Protein AF-A0A540V0S7-F1 (afdb_monomer_lite)

InterPro domains:
  IPR005790 DNA polymerase III, delta subunit [PTHR34388] (7-109)
  IPR010372 DNA polymerase III delta, N-terminal [PF06144] (18-108)
  IPR027417 P-loop containing nucleoside triphosphate hydrolase [G3DSA:3.40.50.300] (2-109)
  IPR027417 P-loop containing nucleoside triphosphate hydrolase [SSF52540] (12-80)

Radius of gyration: 14.73 Å; chains: 1; bounding box: 32×29×42 Å

Structure (mmCIF, N/CA/C/O backbone):
data_AF-A0A540V0S7-F1
#
_entry.id   AF-A0A540V0S7-F1
#
loop_
_atom_site.group_PDB
_atom_site.id
_atom_site.type_symbol
_atom_site.label_atom_id
_atom_site.label_alt_id
_atom_site.label_comp_id
_atom_site.label_asym_id
_atom_site.label_entity_id
_atom_site.label_seq_id
_atom_site.pdbx_PDB_ins_code
_atom_site.Cartn_x
_atom_site.Cartn_y
_atom_site.Cartn_z
_atom_site.occupancy
_atom_site.B_iso_or_equiv
_atom_site.auth_seq_id
_atom_site.auth_comp_id
_atom_site.auth_asym_id
_atom_site.auth_atom_id
_atom_site.pdbx_PDB_model_num
ATOM 1 N N . MET A 1 1 ? -11.241 11.994 -6.455 1.00 72.75 1 MET A N 1
ATOM 2 C CA . MET A 1 1 ? -10.641 13.171 -5.784 1.00 72.75 1 MET A CA 1
ATOM 3 C C . MET A 1 1 ? -10.293 12.765 -4.362 1.00 72.75 1 MET A C 1
ATOM 5 O O . MET A 1 1 ? -11.163 12.205 -3.700 1.00 72.75 1 MET A O 1
ATOM 9 N N . PHE A 1 2 ? -9.057 13.008 -3.919 1.00 85.31 2 PHE A N 1
ATOM 10 C CA . PHE A 1 2 ? -8.531 12.565 -2.616 1.00 85.31 2 PHE A CA 1
ATOM 11 C C . PHE A 1 2 ? -9.417 12.973 -1.427 1.00 85.31 2 PHE A C 1
ATOM 13 O O . PHE A 1 2 ? -9.570 12.191 -0.504 1.00 85.31 2 PHE A O 1
ATOM 20 N N . VAL A 1 3 ? -10.116 14.114 -1.502 1.00 91.12 3 VAL A N 1
ATOM 21 C CA . VAL A 1 3 ? -11.057 14.585 -0.464 1.00 91.12 3 VAL A CA 1
ATOM 22 C C . VAL A 1 3 ? -12.119 13.541 -0.093 1.00 91.12 3 VAL A C 1
ATOM 24 O O . VAL A 1 3 ? -12.420 13.358 1.083 1.00 91.12 3 VAL A O 1
ATOM 27 N N . LYS A 1 4 ? -12.689 12.836 -1.081 1.00 93.69 4 LYS A N 1
ATOM 28 C CA . LYS A 1 4 ? -13.692 11.793 -0.815 1.00 93.69 4 LYS A CA 1
ATOM 29 C C . LYS A 1 4 ? -13.057 10.593 -0.105 1.00 93.69 4 LYS A C 1
ATOM 31 O O . LYS A 1 4 ? -13.598 10.134 0.893 1.00 93.69 4 LYS A O 1
ATOM 36 N N . VAL A 1 5 ? -11.907 10.143 -0.606 1.00 94.75 5 VAL A N 1
ATOM 37 C CA . VAL A 1 5 ? -11.166 8.991 -0.069 1.00 94.75 5 VAL A CA 1
ATOM 38 C C . VAL A 1 5 ? -10.718 9.263 1.365 1.00 94.75 5 VAL A C 1
ATOM 40 O O . VAL A 1 5 ? -10.876 8.423 2.238 1.00 94.75 5 VAL A O 1
ATOM 43 N N . TRP A 1 6 ? -10.231 10.470 1.644 1.00 96.31 6 TRP A N 1
ATOM 44 C CA . TRP A 1 6 ? -9.848 10.889 2.988 1.00 96.31 6 TRP A CA 1
ATOM 45 C C . TRP A 1 6 ? -11.010 10.849 3.973 1.00 96.31 6 TRP A C 1
ATOM 47 O O . TRP A 1 6 ? -10.831 10.385 5.093 1.00 96.31 6 TRP A O 1
ATOM 57 N N . LYS A 1 7 ? -12.204 11.269 3.546 1.00 95.81 7 LYS A N 1
ATOM 58 C CA . LYS A 1 7 ? -13.405 11.155 4.373 1.00 95.81 7 LYS A CA 1
ATOM 59 C C . LYS A 1 7 ? -13.771 9.693 4.648 1.00 95.81 7 LYS A C 1
ATOM 61 O O . LYS A 1 7 ? -14.124 9.357 5.768 1.00 95.81 7 LYS A O 1
ATOM 66 N N . GLU A 1 8 ? -13.669 8.818 3.648 1.00 96.38 8 GLU A N 1
ATOM 67 C CA . GLU A 1 8 ? -13.920 7.379 3.818 1.00 96.38 8 GLU A CA 1
ATOM 68 C C . GLU A 1 8 ? -12.917 6.742 4.798 1.00 96.38 8 GLU A C 1
ATOM 70 O O . GLU A 1 8 ? -13.332 6.020 5.706 1.00 96.38 8 GLU A O 1
ATOM 75 N N . ILE A 1 9 ? -11.631 7.099 4.697 1.00 95.38 9 ILE A N 1
ATOM 76 C CA . ILE A 1 9 ? -10.576 6.678 5.634 1.00 95.38 9 ILE A CA 1
ATOM 77 C C . ILE A 1 9 ? -10.882 7.152 7.062 1.00 95.38 9 ILE A C 1
ATOM 79 O O . ILE A 1 9 ? -10.807 6.371 8.011 1.00 95.38 9 ILE A O 1
ATOM 83 N N . GLU A 1 10 ? -11.271 8.417 7.231 1.00 91.38 10 GLU A N 1
ATOM 84 C CA . GLU A 1 10 ? -11.664 8.980 8.529 1.00 91.38 10 GLU A CA 1
ATOM 85 C C . GLU A 1 10 ? -12.926 8.306 9.100 1.00 91.38 10 GLU A C 1
ATOM 87 O O . GLU A 1 10 ? -13.028 8.104 10.311 1.00 91.38 10 GLU A O 1
ATOM 92 N N . ASP A 1 11 ? -13.852 7.865 8.253 1.00 93.81 11 ASP A N 1
ATOM 93 C CA . ASP A 1 11 ? -15.025 7.084 8.661 1.00 93.81 11 ASP A CA 1
ATOM 94 C C . ASP A 1 11 ? -14.677 5.615 9.001 1.00 93.81 11 ASP A C 1
ATOM 96 O O . ASP A 1 11 ? -15.559 4.838 9.369 1.00 93.81 11 ASP A O 1
ATOM 100 N N . GLY A 1 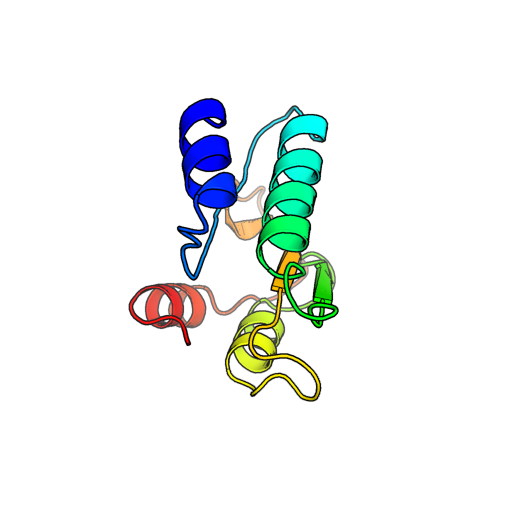12 ? -13.402 5.212 8.897 1.00 90.56 12 GLY A N 1
ATOM 101 C CA . GLY A 1 12 ? -12.933 3.844 9.146 1.00 90.56 12 GLY A CA 1
ATOM 102 C C . GLY A 1 12 ? -13.203 2.870 7.995 1.00 90.56 12 GLY A C 1
ATOM 103 O O . GLY A 1 12 ? -13.019 1.663 8.151 1.00 90.56 12 GLY A O 1
ATOM 104 N N . LYS A 1 13 ? -13.632 3.373 6.832 1.00 94.31 13 LYS A N 1
ATOM 105 C CA . LYS A 1 13 ? -13.821 2.581 5.612 1.00 94.31 13 LYS A CA 1
ATOM 106 C C . LYS A 1 13 ? -12.478 2.467 4.900 1.00 94.31 13 LYS A C 1
ATOM 108 O O . LYS A 1 13 ? -12.147 3.276 4.038 1.00 94.31 13 LYS A O 1
ATOM 113 N N . ILE A 1 14 ? -11.696 1.485 5.337 1.00 93.81 14 ILE A N 1
ATOM 114 C CA . ILE A 1 14 ? -10.373 1.192 4.789 1.00 93.81 14 ILE A CA 1
ATOM 115 C C . ILE A 1 14 ? -10.488 0.041 3.792 1.00 93.81 14 ILE A C 1
ATOM 117 O O . ILE A 1 14 ? -10.870 -1.065 4.177 1.00 93.81 14 ILE A O 1
ATOM 121 N N . ASP A 1 15 ? -10.152 0.319 2.536 1.00 95.12 15 ASP A N 1
ATOM 122 C CA . ASP A 1 15 ? -10.015 -0.676 1.477 1.00 95.12 15 ASP A CA 1
ATOM 123 C C . ASP A 1 15 ? -8.702 -1.461 1.652 1.00 95.12 15 ASP A C 1
ATOM 125 O O . ASP A 1 15 ? -7.724 -0.917 2.171 1.00 95.12 15 ASP A O 1
ATOM 129 N N . PRO A 1 16 ? -8.641 -2.730 1.212 1.00 95.12 16 PRO A N 1
ATOM 130 C CA . PRO A 1 16 ? -7.444 -3.556 1.378 1.00 95.12 16 PRO A CA 1
ATOM 131 C C . PRO A 1 16 ? -6.251 -3.069 0.540 1.00 95.12 16 PRO A C 1
ATOM 133 O O . PRO A 1 16 ? -5.105 -3.302 0.910 1.00 95.12 16 PRO A O 1
ATOM 136 N N . VAL A 1 17 ? -6.495 -2.380 -0.584 1.00 96.88 17 VAL A N 1
ATOM 137 C CA . VAL A 1 17 ? -5.439 -1.911 -1.493 1.00 96.88 17 VAL A CA 1
ATOM 138 C C . VAL A 1 17 ? -5.732 -0.498 -1.990 1.00 96.88 17 VAL A C 1
ATOM 140 O O . VAL A 1 17 ? -6.818 -0.214 -2.492 1.00 96.88 17 VAL A O 1
ATOM 143 N N . TYR A 1 18 ? -4.715 0.365 -1.934 1.00 96.44 18 TYR A N 1
ATOM 144 C CA . TYR A 1 18 ? -4.737 1.712 -2.501 1.00 96.44 18 TYR A CA 1
ATOM 145 C C . TYR A 1 18 ? -3.624 1.871 -3.541 1.00 96.44 18 TYR A C 1
ATOM 147 O O . TYR A 1 18 ? -2.456 1.632 -3.249 1.00 96.44 18 TYR A O 1
ATOM 155 N N . CYS A 1 19 ? -3.968 2.347 -4.741 1.00 95.62 19 CYS A N 1
ATOM 156 C CA . CYS A 1 19 ? -2.991 2.854 -5.705 1.00 95.62 19 CYS A CA 1
ATOM 157 C C . CYS A 1 19 ? -3.000 4.384 -5.647 1.00 95.62 19 CYS A C 1
ATOM 159 O O . CYS A 1 19 ? -3.992 5.023 -6.005 1.00 95.62 19 CYS A O 1
ATOM 161 N N . ILE A 1 20 ? -1.903 4.969 -5.166 1.00 95.00 20 ILE A N 1
ATOM 162 C CA . ILE A 1 20 ? -1.755 6.414 -4.994 1.00 95.00 20 ILE A CA 1
ATOM 163 C C . ILE A 1 20 ? -0.659 6.888 -5.947 1.00 95.00 20 ILE A C 1
ATOM 165 O O . ILE A 1 20 ? 0.478 6.434 -5.862 1.00 95.00 20 ILE A O 1
ATOM 169 N N . TYR A 1 21 ? -1.002 7.791 -6.863 1.00 93.50 21 TYR A N 1
ATOM 170 C CA . TYR A 1 21 ? -0.081 8.321 -7.865 1.00 93.50 21 TYR A CA 1
ATOM 171 C C . TYR A 1 21 ? -0.331 9.815 -8.094 1.00 93.50 21 TYR A C 1
ATOM 173 O O . TYR A 1 21 ? -1.439 10.313 -7.885 1.00 93.50 21 TYR A O 1
ATOM 181 N N . GLY A 1 22 ? 0.703 10.529 -8.532 1.00 91.38 22 GLY A N 1
ATOM 182 C CA . GLY A 1 22 ? 0.657 11.963 -8.804 1.00 91.38 22 GLY A CA 1
ATOM 183 C C . GLY A 1 22 ? 2.039 12.599 -8.678 1.00 91.38 22 GLY A C 1
ATOM 184 O O . GLY A 1 22 ? 2.958 11.989 -8.139 1.00 91.38 22 GLY A O 1
ATOM 185 N N . GLU A 1 23 ? 2.182 13.820 -9.188 1.00 89.38 23 GLU A N 1
ATOM 186 C CA . GLU A 1 23 ? 3.425 14.603 -9.077 1.00 89.38 23 GLU A CA 1
ATOM 187 C C . GLU A 1 23 ? 3.578 15.233 -7.683 1.00 89.38 23 GLU A C 1
ATOM 189 O O . GLU A 1 23 ? 4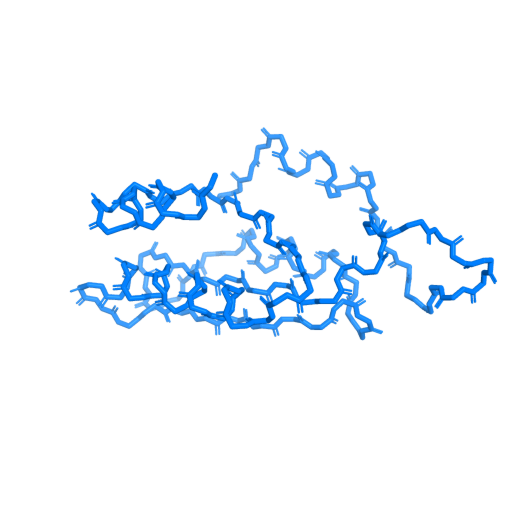.683 15.413 -7.179 1.00 89.38 23 GLU A O 1
ATOM 194 N N . GLU A 1 24 ? 2.449 15.519 -7.035 1.00 93.75 24 GLU A N 1
ATOM 195 C CA . GLU A 1 24 ? 2.373 16.160 -5.726 1.00 93.75 24 GLU A CA 1
ATOM 196 C C . GLU A 1 24 ? 2.548 15.129 -4.598 1.00 93.75 24 GLU A C 1
ATOM 198 O O . GLU A 1 24 ? 1.580 14.537 -4.104 1.00 93.75 24 GLU A O 1
ATOM 203 N N . THR A 1 25 ? 3.794 14.924 -4.165 1.00 92.25 25 THR A N 1
ATOM 204 C CA . THR A 1 25 ? 4.157 13.949 -3.117 1.00 92.25 25 THR A CA 1
ATOM 205 C C . THR A 1 25 ? 3.463 14.210 -1.784 1.00 92.25 25 THR A C 1
ATOM 207 O O . THR A 1 25 ? 3.126 13.260 -1.080 1.00 92.25 25 THR A O 1
ATOM 210 N N . TYR A 1 26 ? 3.155 15.475 -1.476 1.00 94.94 26 TYR A N 1
ATOM 211 C CA . TYR A 1 26 ? 2.424 15.851 -0.266 1.00 94.94 26 TYR A CA 1
ATOM 212 C C . TYR A 1 26 ? 1.114 15.067 -0.113 1.00 94.94 26 TYR A C 1
ATOM 214 O O . TYR A 1 26 ? 0.845 14.526 0.955 1.00 94.94 26 TYR A O 1
ATOM 222 N N . PHE A 1 27 ? 0.313 14.941 -1.179 1.00 94.81 27 PHE A N 1
ATOM 223 C CA . PHE A 1 27 ? -0.955 14.209 -1.099 1.00 94.81 27 PHE A CA 1
ATOM 224 C C . PHE A 1 27 ? -0.754 12.702 -0.935 1.00 94.81 27 PHE A C 1
ATOM 226 O O . PHE A 1 27 ? -1.598 12.043 -0.326 1.00 94.81 27 PHE A O 1
ATOM 233 N N . ILE A 1 28 ? 0.343 12.156 -1.461 1.00 95.12 28 ILE A N 1
ATOM 234 C CA . ILE A 1 28 ? 0.692 10.742 -1.303 1.00 95.12 28 ILE A CA 1
ATOM 235 C C . ILE A 1 28 ? 1.008 10.463 0.164 1.00 95.12 28 ILE A C 1
ATOM 237 O O . ILE A 1 28 ? 0.379 9.601 0.781 1.00 95.12 28 ILE A O 1
ATOM 241 N N . ASP A 1 29 ? 1.923 11.240 0.739 1.00 95.75 29 ASP A N 1
ATOM 242 C CA . ASP A 1 29 ? 2.353 11.061 2.122 1.00 95.75 29 ASP A CA 1
ATOM 243 C C . ASP A 1 29 ? 1.219 11.364 3.111 1.00 95.75 29 ASP A C 1
ATOM 245 O O . ASP A 1 29 ? 0.999 10.588 4.041 1.00 95.75 29 ASP A O 1
ATOM 249 N N . GLU A 1 30 ? 0.427 12.412 2.872 1.00 96.19 30 GLU A N 1
ATOM 250 C CA . GLU A 1 30 ? -0.754 12.740 3.680 1.00 96.19 30 GLU A CA 1
ATOM 251 C C . GLU A 1 30 ? -1.796 11.609 3.648 1.00 96.19 30 GLU A C 1
ATOM 253 O O . GLU A 1 30 ? -2.376 11.261 4.677 1.00 96.19 30 GLU A O 1
ATOM 258 N N . THR A 1 31 ? -2.014 10.975 2.491 1.00 96.56 31 THR A N 1
ATOM 259 C CA . THR A 1 31 ? -2.937 9.834 2.389 1.00 96.56 31 THR A CA 1
ATOM 260 C C . THR A 1 31 ? -2.429 8.637 3.195 1.00 96.56 31 THR A C 1
ATOM 262 O O . THR A 1 31 ? -3.202 8.042 3.945 1.00 96.56 31 THR A O 1
ATOM 265 N N . ILE A 1 32 ? -1.133 8.317 3.108 1.00 96.44 32 ILE A N 1
ATOM 266 C CA . ILE A 1 32 ? -0.515 7.232 3.888 1.00 96.44 32 ILE A CA 1
ATOM 267 C C . ILE A 1 32 ? -0.638 7.510 5.393 1.00 96.44 32 ILE A C 1
ATOM 269 O O . ILE A 1 32 ? -1.014 6.615 6.151 1.00 96.44 32 ILE A O 1
ATOM 273 N N . GLN A 1 33 ? -0.384 8.748 5.832 1.00 95.75 33 GLN A N 1
ATOM 274 C CA . GLN A 1 33 ? -0.538 9.139 7.237 1.00 95.75 33 GLN 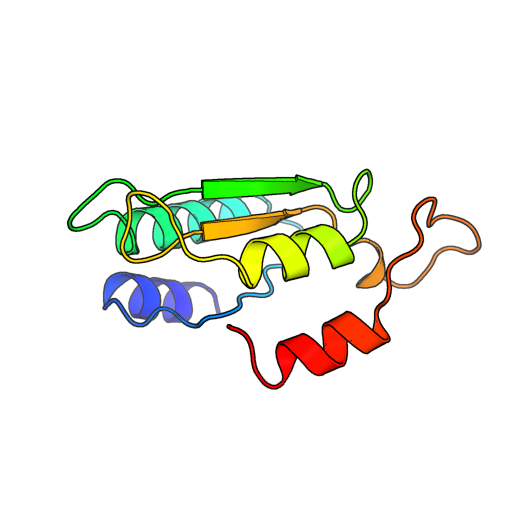A CA 1
ATOM 275 C C . GLN A 1 33 ? -1.983 9.001 7.719 1.00 95.75 33 GLN A C 1
ATOM 277 O O . GLN A 1 33 ? -2.221 8.493 8.813 1.00 95.75 33 GLN A O 1
ATOM 282 N N . ARG A 1 34 ? -2.967 9.393 6.903 1.00 95.81 34 ARG A N 1
ATOM 283 C CA . ARG A 1 34 ? -4.388 9.228 7.243 1.00 95.81 34 ARG A CA 1
ATOM 284 C C . ARG A 1 34 ? -4.781 7.763 7.385 1.00 95.81 34 ARG A C 1
ATOM 286 O O . ARG A 1 34 ? -5.465 7.432 8.349 1.00 95.81 34 ARG A O 1
ATOM 293 N N . ILE A 1 35 ? -4.322 6.894 6.481 1.00 96.06 35 ILE A N 1
ATOM 294 C CA . ILE A 1 35 ? -4.552 5.444 6.579 1.00 96.06 35 ILE A CA 1
ATOM 295 C C . ILE A 1 35 ? -3.922 4.909 7.867 1.00 96.06 35 ILE A C 1
ATOM 297 O O . ILE A 1 35 ? -4.608 4.258 8.652 1.00 96.06 35 ILE A O 1
ATOM 301 N N . LYS A 1 36 ? -2.655 5.249 8.136 1.00 95.06 36 LYS A N 1
ATOM 302 C CA . LYS A 1 36 ? -1.960 4.855 9.368 1.00 95.06 36 LYS A CA 1
ATOM 303 C C . LYS A 1 36 ? -2.743 5.279 10.612 1.00 95.06 36 LYS A C 1
ATOM 305 O O . LYS A 1 36 ? -3.019 4.450 11.467 1.00 95.06 36 LYS A O 1
ATOM 310 N N . ASN A 1 37 ? -3.159 6.540 10.688 1.00 94.00 37 ASN A N 1
ATOM 311 C CA . ASN A 1 37 ? -3.904 7.070 11.832 1.00 94.00 37 ASN A CA 1
ATOM 312 C C . ASN A 1 37 ? -5.284 6.419 11.999 1.00 94.00 37 ASN A C 1
ATOM 314 O O . ASN A 1 37 ? -5.745 6.236 13.124 1.00 94.00 37 ASN A O 1
ATOM 318 N N . ALA A 1 38 ? -5.957 6.077 10.898 1.00 93.62 38 ALA A N 1
ATOM 319 C CA . ALA A 1 38 ? -7.237 5.379 10.944 1.00 93.62 38 ALA A CA 1
ATOM 320 C C . ALA A 1 38 ? -7.092 3.930 11.436 1.00 93.62 38 ALA A C 1
ATOM 322 O O . ALA A 1 38 ? -7.968 3.452 12.157 1.00 93.62 38 ALA A O 1
ATOM 323 N N . LEU A 1 39 ? -5.989 3.259 11.086 1.00 92.00 39 LEU A N 1
ATOM 324 C CA . LEU A 1 39 ? -5.666 1.911 11.555 1.00 92.00 39 LEU A CA 1
ATOM 325 C C . LEU A 1 39 ? -5.179 1.908 13.011 1.00 92.00 39 LEU A C 1
ATOM 327 O O . LEU A 1 39 ? -5.585 1.043 13.779 1.00 92.00 39 LEU A O 1
ATOM 331 N N . SER A 1 40 ? -4.409 2.916 13.430 1.00 90.06 40 SER A N 1
ATOM 332 C CA . SER A 1 40 ? -3.839 2.996 14.783 1.00 90.06 40 SER A CA 1
ATOM 333 C C . SER A 1 40 ? -4.800 3.505 15.874 1.00 90.06 40 SER A C 1
ATOM 335 O O . SER A 1 40 ? -4.369 4.065 16.882 1.00 90.06 40 SER A O 1
ATOM 337 N N . ARG A 1 41 ? -6.122 3.403 15.681 1.00 79.88 41 ARG A N 1
ATOM 338 C CA . ARG A 1 41 ? -7.110 3.984 16.616 1.00 79.88 41 ARG A CA 1
ATOM 339 C C . ARG A 1 41 ? -7.159 3.293 17.975 1.00 79.88 41 ARG A C 1
ATOM 341 O O . ARG A 1 41 ? -7.507 3.945 18.956 1.00 79.88 41 ARG A O 1
ATOM 348 N N . GLN A 1 42 ? -6.884 1.992 18.018 1.00 75.31 42 GLN A N 1
ATOM 349 C CA . GLN A 1 42 ? -6.958 1.187 19.241 1.00 75.31 42 GLN A CA 1
ATOM 350 C C . GLN A 1 42 ? -5.578 0.728 19.719 1.00 75.31 42 GLN A C 1
ATOM 352 O O . GLN A 1 42 ? -5.339 0.667 20.922 1.00 75.31 42 GLN A O 1
ATOM 357 N N . GLU A 1 43 ? -4.660 0.480 18.789 1.00 83.38 43 GLU A N 1
ATOM 358 C CA . GLU A 1 43 ? -3.299 0.015 19.046 1.00 83.38 43 GLU A CA 1
ATOM 359 C C . GLU A 1 43 ? -2.349 0.515 17.953 1.00 83.38 43 GLU A C 1
ATOM 361 O O . GLU A 1 43 ? -2.790 1.053 16.940 1.00 83.38 43 GLU A O 1
ATOM 366 N N . GLU A 1 44 ? -1.041 0.381 18.156 1.00 88.44 44 GLU A N 1
ATOM 367 C CA . GLU A 1 44 ? -0.066 0.768 17.139 1.00 88.44 44 GLU A CA 1
ATOM 368 C C . GLU A 1 44 ? -0.111 -0.211 15.960 1.00 88.44 44 GLU A C 1
ATOM 370 O O . GLU A 1 44 ? 0.109 -1.406 16.129 1.00 88.44 44 GLU A O 1
ATOM 375 N N . VAL A 1 45 ? -0.399 0.297 14.758 1.00 92.12 45 VAL A N 1
ATOM 376 C CA . VAL A 1 45 ? -0.396 -0.526 13.545 1.00 92.12 45 VAL A CA 1
ATOM 377 C C . VAL A 1 45 ? 1.029 -0.949 13.184 1.00 92.12 45 VAL A C 1
ATOM 379 O O . VAL A 1 45 ? 1.932 -0.112 13.074 1.00 92.12 45 VAL A O 1
ATOM 382 N N . GLU A 1 46 ? 1.225 -2.240 12.934 1.00 93.88 46 GLU A N 1
ATOM 383 C CA . GLU A 1 46 ? 2.444 -2.745 12.311 1.00 93.88 46 GLU A CA 1
ATOM 384 C C . GLU A 1 46 ? 2.586 -2.145 10.903 1.00 93.88 46 GLU A C 1
ATOM 386 O O . GLU A 1 46 ? 1.645 -2.179 10.107 1.00 93.88 46 GLU A O 1
ATOM 391 N N . MET A 1 47 ? 3.740 -1.550 10.592 1.00 94.88 47 MET A N 1
ATOM 392 C CA . MET A 1 47 ? 3.956 -0.865 9.318 1.00 94.88 47 MET A CA 1
ATOM 393 C C . MET A 1 47 ? 5.285 -1.263 8.681 1.00 94.88 47 MET A C 1
ATOM 395 O O . MET A 1 47 ? 6.342 -1.063 9.278 1.00 94.88 47 MET A O 1
ATOM 399 N N . THR A 1 48 ? 5.225 -1.704 7.426 1.00 96.06 48 THR A N 1
ATOM 400 C CA . THR A 1 48 ? 6.398 -2.088 6.626 1.00 96.06 48 THR A CA 1
ATOM 401 C C . THR A 1 48 ? 6.425 -1.278 5.337 1.00 96.06 48 THR A C 1
ATOM 403 O O . THR A 1 48 ? 5.393 -1.062 4.704 1.00 96.06 48 THR A O 1
ATOM 406 N N . THR A 1 49 ? 7.599 -0.782 4.943 1.00 97.69 49 THR A N 1
ATOM 407 C CA . THR A 1 49 ? 7.773 -0.026 3.694 1.00 97.69 49 THR A CA 1
ATOM 408 C C . THR A 1 49 ? 8.787 -0.720 2.799 1.00 97.69 49 THR A C 1
ATOM 410 O O . THR A 1 49 ? 9.861 -1.087 3.263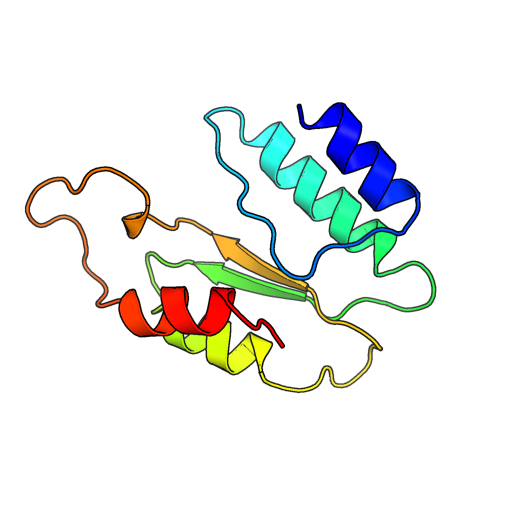 1.00 97.69 49 THR A O 1
ATOM 413 N N . PHE A 1 50 ? 8.450 -0.849 1.520 1.00 98.12 50 PHE A N 1
ATOM 414 C CA . PHE A 1 50 ? 9.302 -1.407 0.479 1.00 98.12 50 PHE A CA 1
ATOM 415 C C . PHE A 1 50 ? 9.596 -0.349 -0.582 1.00 98.12 50 PHE A C 1
ATOM 417 O O . PHE A 1 50 ? 8.713 0.436 -0.940 1.00 98.12 50 PHE A O 1
ATOM 424 N N . ASP A 1 51 ? 10.816 -0.363 -1.110 1.00 96.75 51 ASP A N 1
ATOM 425 C CA . ASP A 1 51 ? 11.169 0.345 -2.338 1.00 96.75 51 ASP A CA 1
ATOM 426 C C . ASP A 1 51 ? 11.188 -0.656 -3.497 1.00 96.75 51 ASP A C 1
ATOM 428 O O . ASP A 1 51 ? 11.988 -1.594 -3.499 1.00 96.75 51 ASP A O 1
ATOM 432 N N . LEU A 1 52 ? 10.288 -0.489 -4.466 1.00 95.88 52 LEU A N 1
ATOM 433 C CA . LEU A 1 52 ? 10.164 -1.398 -5.605 1.00 95.88 52 LEU A CA 1
ATOM 434 C C . LEU A 1 52 ? 11.277 -1.210 -6.646 1.00 95.88 52 LEU A C 1
ATOM 436 O O . LEU A 1 52 ? 11.411 -2.041 -7.536 1.00 95.88 52 LEU A O 1
ATOM 440 N N . GLU A 1 53 ? 12.126 -0.188 -6.514 1.00 93.12 53 GLU A N 1
ATOM 441 C CA . GLU A 1 53 ? 13.371 -0.102 -7.288 1.00 93.12 53 GLU A CA 1
ATOM 442 C C . GLU A 1 53 ? 14.488 -0.991 -6.719 1.00 93.12 53 GLU A C 1
ATOM 444 O O . GLU A 1 53 ? 15.480 -1.243 -7.408 1.00 93.12 53 GLU A O 1
ATOM 449 N N . GLU A 1 54 ? 14.320 -1.492 -5.489 1.00 94.06 54 GLU A N 1
ATOM 450 C CA . GLU A 1 54 ? 15.281 -2.356 -4.788 1.00 94.06 54 GLU A CA 1
ATOM 451 C C . GLU A 1 54 ? 14.726 -3.751 -4.459 1.00 94.06 54 GLU A C 1
ATOM 453 O O . GLU A 1 54 ? 15.488 -4.712 -4.341 1.00 94.06 54 GLU A O 1
ATOM 458 N N . THR A 1 55 ? 13.402 -3.885 -4.350 1.00 95.75 55 THR A N 1
ATOM 459 C CA . THR A 1 55 ? 12.730 -5.116 -3.922 1.00 95.75 55 THR A CA 1
ATOM 460 C C . THR A 1 55 ? 11.657 -5.556 -4.924 1.00 95.75 55 THR A C 1
ATOM 462 O O . THR A 1 55 ? 10.779 -4.762 -5.266 1.00 95.75 55 THR A O 1
ATOM 465 N N . PRO A 1 56 ? 11.648 -6.828 -5.370 1.00 96.69 56 PRO A N 1
ATOM 466 C CA . PRO A 1 56 ? 10.543 -7.376 -6.150 1.00 96.69 56 PRO A CA 1
ATOM 467 C C . PRO A 1 56 ? 9.191 -7.240 -5.438 1.00 96.69 56 PRO A C 1
ATOM 469 O O . PRO A 1 56 ? 9.088 -7.485 -4.235 1.00 96.69 56 PRO A O 1
ATOM 472 N N . VAL A 1 57 ? 8.128 -6.921 -6.185 1.00 97.06 57 VAL A N 1
ATOM 473 C CA . VAL A 1 57 ? 6.762 -6.813 -5.646 1.00 97.06 57 VAL A CA 1
ATOM 474 C C . VAL A 1 57 ? 6.266 -8.127 -5.031 1.00 97.06 57 VAL A C 1
ATOM 476 O O . VAL A 1 57 ? 5.405 -8.125 -4.158 1.00 97.06 57 VAL A O 1
ATOM 479 N N . ASP A 1 58 ? 6.862 -9.248 -5.424 1.00 96.94 58 ASP A N 1
ATOM 480 C CA . ASP A 1 58 ? 6.699 -10.567 -4.824 1.00 96.94 58 ASP A CA 1
ATOM 481 C C . ASP A 1 58 ? 6.850 -10.567 -3.302 1.00 96.94 58 ASP A C 1
ATOM 483 O O . ASP A 1 58 ? 5.982 -11.098 -2.611 1.00 96.94 58 ASP A O 1
ATOM 487 N N . PHE A 1 59 ? 7.874 -9.893 -2.773 1.00 97.38 59 PHE A N 1
ATOM 488 C CA . PHE A 1 59 ? 8.084 -9.794 -1.326 1.00 97.38 59 PHE A CA 1
ATOM 489 C C . PHE A 1 59 ? 7.019 -8.939 -0.637 1.00 97.38 59 PHE A C 1
ATOM 491 O O . PHE A 1 59 ? 6.688 -9.189 0.517 1.00 97.38 59 PHE A O 1
ATOM 498 N N . VAL A 1 60 ? 6.454 -7.951 -1.338 1.00 97.56 60 VAL A N 1
ATOM 499 C CA . VAL A 1 60 ? 5.344 -7.140 -0.817 1.00 97.56 60 VAL A CA 1
ATOM 500 C C . VAL A 1 60 ? 4.096 -8.002 -0.653 1.00 97.56 60 VAL A C 1
ATOM 502 O O . VAL A 1 60 ? 3.422 -7.894 0.365 1.00 97.56 60 VAL A O 1
ATOM 505 N N . MET A 1 61 ? 3.798 -8.860 -1.634 1.00 97.12 61 MET A N 1
ATOM 506 C CA . MET A 1 61 ? 2.670 -9.796 -1.557 1.00 97.12 61 MET A CA 1
ATOM 507 C C . MET A 1 61 ? 2.895 -10.854 -0.478 1.00 97.12 61 MET A C 1
ATOM 509 O O . MET A 1 61 ? 1.990 -11.134 0.295 1.00 97.12 61 MET A O 1
ATOM 513 N N . GLU A 1 62 ? 4.105 -11.410 -0.393 1.00 96.81 62 GLU A N 1
ATOM 514 C CA . GLU A 1 62 ? 4.455 -12.381 0.648 1.00 96.81 62 GLU A CA 1
ATOM 515 C C . GLU A 1 62 ? 4.317 -11.782 2.039 1.00 96.81 62 GLU A C 1
ATOM 517 O O . GLU A 1 62 ? 3.728 -12.416 2.908 1.00 96.81 62 GLU A O 1
ATOM 522 N N . GLU A 1 63 ? 4.788 -10.548 2.230 1.00 96.44 63 GLU A N 1
ATOM 523 C CA . GLU A 1 63 ? 4.551 -9.813 3.461 1.00 96.44 63 GLU A CA 1
ATOM 524 C C . GLU A 1 63 ? 3.047 -9.604 3.661 1.00 96.44 63 GLU A C 1
ATOM 526 O O . GLU A 1 63 ? 2.544 -9.952 4.714 1.00 96.44 63 GLU A O 1
ATOM 531 N N . ALA A 1 64 ? 2.284 -9.143 2.668 1.00 95.94 64 ALA A N 1
ATOM 532 C CA . ALA A 1 64 ? 0.837 -8.939 2.803 1.00 95.94 64 ALA A CA 1
ATOM 533 C C . ALA A 1 64 ? 0.051 -10.205 3.187 1.00 95.94 64 ALA A C 1
ATOM 535 O O . ALA A 1 64 ? -0.948 -10.097 3.894 1.00 95.94 64 ALA A O 1
ATOM 536 N N . ASP A 1 65 ? 0.530 -11.383 2.789 1.00 95.12 65 ASP A N 1
ATOM 537 C CA . ASP A 1 65 ? -0.090 -12.679 3.081 1.00 95.12 65 ASP A CA 1
ATOM 538 C C . ASP A 1 65 ? 0.271 -13.241 4.470 1.00 95.12 65 ASP A C 1
ATOM 540 O O . ASP A 1 65 ? -0.275 -14.270 4.883 1.00 95.12 65 ASP A O 1
ATOM 544 N N . THR A 1 66 ? 1.174 -12.601 5.223 1.00 94.75 66 THR A N 1
ATOM 545 C CA . THR A 1 66 ? 1.451 -12.995 6.613 1.00 94.75 66 THR A CA 1
ATOM 546 C C . THR A 1 66 ? 0.537 -12.284 7.609 1.00 94.75 66 THR A C 1
ATOM 548 O O . THR A 1 66 ? 0.107 -11.146 7.412 1.00 94.75 66 THR A O 1
ATOM 551 N N . PHE A 1 67 ? 0.257 -12.944 8.734 1.00 91.62 67 PHE A N 1
ATOM 552 C CA . PHE A 1 67 ? -0.512 -12.330 9.812 1.00 91.62 67 PHE A CA 1
ATOM 553 C C . PHE A 1 67 ? 0.315 -11.261 10.544 1.00 91.62 67 PHE A C 1
ATOM 555 O O . PHE A 1 67 ? 1.491 -11.510 10.823 1.00 91.62 67 PHE A O 1
ATOM 562 N N . PRO A 1 68 ? -0.283 -10.106 10.892 1.00 91.19 68 PRO A N 1
ATOM 563 C CA . PRO A 1 68 ? 0.347 -9.145 11.795 1.00 91.19 68 PRO A CA 1
ATOM 564 C C . PRO A 1 68 ? 0.624 -9.785 13.162 1.00 91.19 68 PRO A C 1
ATOM 566 O O . PRO A 1 68 ? -0.125 -10.654 13.618 1.00 91.19 68 PRO A O 1
ATOM 569 N N . PHE A 1 69 ? 1.711 -9.374 13.818 1.00 86.81 69 PHE A N 1
ATOM 570 C CA . PHE A 1 69 ? 2.161 -10.022 15.055 1.00 86.81 69 PHE A CA 1
ATOM 571 C C . PHE A 1 69 ? 1.548 -9.402 16.318 1.00 86.81 69 PHE A C 1
ATOM 573 O O . PHE A 1 69 ? 1.157 -10.128 17.232 1.00 86.81 69 PHE A O 1
ATOM 580 N N . LEU A 1 70 ? 1.478 -8.066 16.379 1.00 84.38 70 LEU A N 1
ATOM 581 C CA . LEU A 1 70 ? 1.032 -7.304 17.561 1.00 84.38 70 LEU A CA 1
ATOM 582 C C . LEU A 1 70 ? -0.162 -6.385 17.293 1.00 84.38 70 LEU A C 1
ATOM 584 O O . LEU A 1 70 ? -0.527 -5.618 18.179 1.00 84.38 70 LEU A O 1
ATOM 588 N N . SER A 1 71 ? -0.744 -6.442 16.097 1.00 87.62 71 SER A N 1
ATOM 589 C CA . SER A 1 71 ? -1.892 -5.619 15.728 1.00 87.62 71 SER A CA 1
ATOM 590 C C . SER A 1 71 ? -2.945 -6.420 14.965 1.00 87.62 71 SER A C 1
ATOM 592 O O . SER A 1 71 ? -2.650 -7.446 14.364 1.00 87.62 71 SER A O 1
ATOM 594 N N . GLU A 1 72 ? -4.188 -5.949 14.955 1.00 88.56 72 GLU A N 1
ATOM 595 C CA . GLU A 1 72 ? -5.301 -6.532 14.203 1.00 88.56 72 GLU A CA 1
ATOM 596 C C . GLU A 1 72 ? -5.088 -6.412 12.691 1.00 88.56 72 GLU A C 1
ATOM 598 O O . GLU A 1 72 ? -5.587 -7.219 11.907 1.00 88.56 72 GLU A O 1
ATOM 603 N N . ARG A 1 73 ? -4.374 -5.366 12.270 1.00 89.81 73 ARG A N 1
ATOM 604 C CA . ARG A 1 73 ? -4.078 -5.053 10.871 1.00 89.81 73 ARG A CA 1
ATOM 605 C C . ARG A 1 73 ? -2.642 -4.585 10.744 1.00 89.81 73 ARG A C 1
ATOM 607 O O . ARG A 1 73 ? -2.109 -3.988 11.6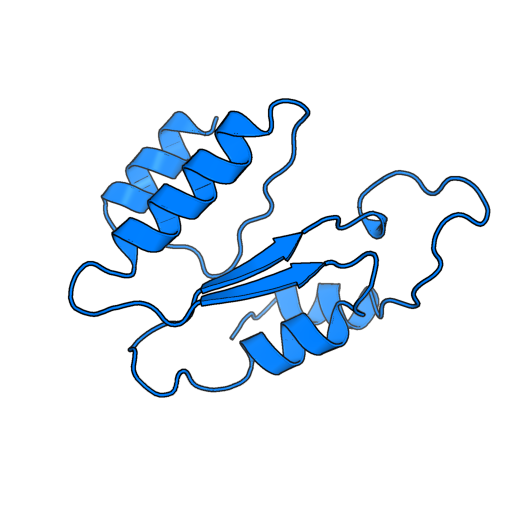76 1.00 89.81 73 ARG A O 1
ATOM 614 N N . LYS A 1 74 ? -2.054 -4.771 9.566 1.00 93.75 74 LYS A N 1
ATOM 615 C CA . LYS A 1 74 ? -0.786 -4.143 9.191 1.00 93.75 74 LYS A CA 1
ATOM 616 C C . LYS A 1 74 ? -0.937 -3.250 7.975 1.00 93.75 74 LYS A C 1
ATOM 618 O O . LYS A 1 74 ? -1.809 -3.460 7.136 1.00 93.75 74 LYS A O 1
ATOM 623 N N . LEU A 1 75 ? -0.070 -2.252 7.894 1.00 96.25 75 LEU A N 1
ATOM 624 C CA . LEU A 1 75 ? 0.019 -1.310 6.793 1.00 96.25 75 LEU A CA 1
ATOM 625 C C . LEU A 1 75 ? 1.307 -1.557 6.010 1.00 96.25 75 LEU A C 1
ATOM 627 O O . LEU A 1 75 ? 2.401 -1.287 6.499 1.00 96.25 75 LEU A O 1
ATOM 631 N N . ILE A 1 76 ? 1.176 -2.006 4.767 1.00 97.62 76 ILE A N 1
ATOM 632 C CA . ILE A 1 76 ? 2.316 -2.181 3.867 1.00 97.62 76 ILE A CA 1
ATOM 633 C C . ILE A 1 76 ? 2.318 -1.055 2.839 1.00 97.62 76 ILE A C 1
ATOM 635 O O . ILE A 1 76 ? 1.312 -0.798 2.179 1.00 97.62 76 ILE A O 1
ATOM 639 N N . VAL A 1 77 ? 3.454 -0.376 2.698 1.00 98.19 77 VAL A N 1
ATOM 640 C CA . VAL A 1 77 ? 3.641 0.708 1.729 1.00 98.19 77 VAL A CA 1
ATOM 641 C C . VAL A 1 77 ? 4.712 0.307 0.725 1.00 98.19 77 VAL A C 1
ATOM 643 O O . VAL A 1 77 ? 5.889 0.261 1.060 1.00 98.19 77 VAL A O 1
ATOM 646 N N . ALA A 1 78 ? 4.319 0.065 -0.522 1.00 97.88 78 ALA A N 1
ATOM 647 C CA . ALA A 1 78 ? 5.251 -0.172 -1.619 1.00 97.88 78 ALA A CA 1
ATOM 648 C C . ALA A 1 78 ? 5.436 1.116 -2.436 1.00 97.88 78 ALA A C 1
ATOM 650 O O . ALA A 1 78 ? 4.488 1.620 -3.045 1.00 97.88 78 ALA A O 1
ATOM 651 N N . ARG A 1 79 ? 6.643 1.687 -2.403 1.00 96.38 79 ARG A N 1
ATOM 652 C CA . ARG A 1 79 ? 6.998 2.931 -3.101 1.00 96.38 79 ARG A CA 1
ATOM 653 C C . ARG A 1 79 ? 7.691 2.631 -4.427 1.00 96.38 79 ARG A C 1
ATOM 655 O O . ARG A 1 79 ? 8.182 1.532 -4.642 1.00 96.38 79 ARG A O 1
ATOM 662 N N . ASN A 1 80 ? 7.708 3.630 -5.308 1.00 94.19 80 ASN A N 1
ATOM 663 C CA . ASN A 1 80 ? 8.439 3.606 -6.578 1.00 94.19 80 ASN A CA 1
ATOM 664 C C . ASN A 1 80 ? 8.066 2.434 -7.506 1.00 94.19 80 ASN A C 1
ATOM 666 O O . ASN A 1 80 ? 8.929 1.802 -8.102 1.00 94.19 80 ASN A O 1
ATOM 670 N N . ALA A 1 81 ? 6.765 2.170 -7.675 1.00 94.25 81 ALA A N 1
ATOM 671 C CA . ALA A 1 81 ? 6.245 1.187 -8.633 1.00 94.25 81 ALA A CA 1
ATOM 672 C C . ALA A 1 81 ? 6.476 1.630 -10.098 1.00 94.25 81 ALA A C 1
ATOM 674 O O . ALA A 1 81 ? 5.543 2.031 -10.800 1.00 94.25 81 ALA A O 1
ATOM 675 N N . ALA A 1 82 ? 7.733 1.612 -10.551 1.00 90.94 82 ALA A N 1
ATOM 676 C CA . ALA A 1 82 ? 8.151 2.077 -11.872 1.00 90.94 82 ALA A CA 1
ATOM 677 C C . ALA A 1 82 ? 7.471 1.303 -13.013 1.00 90.94 82 ALA A C 1
ATOM 679 O O . ALA A 1 82 ? 7.146 1.913 -14.030 1.00 90.94 82 ALA A O 1
ATOM 680 N N . PHE A 1 83 ? 7.124 0.032 -12.788 1.00 91.00 83 PHE A N 1
ATOM 681 C CA . PHE A 1 83 ? 6.380 -0.824 -13.721 1.00 91.00 83 PHE A CA 1
ATOM 682 C C . PHE A 1 83 ? 4.969 -0.336 -14.060 1.00 91.00 83 PHE A C 1
ATOM 684 O O . PHE A 1 83 ? 4.365 -0.806 -15.023 1.00 91.00 83 PHE A O 1
ATOM 691 N N . LEU A 1 84 ? 4.418 0.610 -13.291 1.00 91.56 84 LEU A N 1
ATOM 692 C CA . LEU A 1 84 ? 3.151 1.271 -13.621 1.00 91.56 84 LEU A CA 1
ATOM 693 C C . LEU A 1 84 ? 3.329 2.438 -14.603 1.00 91.56 84 LEU A C 1
ATOM 695 O O . LEU A 1 84 ? 2.341 2.955 -15.130 1.00 91.56 84 LEU A O 1
ATOM 699 N N . LYS A 1 85 ? 4.566 2.884 -14.842 1.00 87.50 85 LYS A N 1
ATOM 700 C CA . LYS A 1 85 ? 4.889 3.925 -15.821 1.00 87.50 85 LYS A CA 1
ATOM 701 C C . LYS A 1 85 ? 5.174 3.285 -17.184 1.00 87.50 85 LYS A C 1
ATOM 703 O O . LYS A 1 85 ? 5.587 2.129 -17.255 1.00 87.50 85 LYS A O 1
ATOM 708 N N . PRO A 1 86 ? 4.987 4.022 -18.293 1.00 83.12 86 PRO A N 1
ATOM 709 C CA . PRO A 1 86 ? 5.441 3.561 -19.598 1.00 83.12 86 PRO A CA 1
ATOM 710 C C . PRO A 1 86 ? 6.932 3.217 -19.542 1.00 83.12 86 PRO A C 1
ATOM 712 O O . PRO A 1 86 ? 7.743 4.058 -19.156 1.00 83.12 86 PRO A O 1
ATOM 715 N N . ALA A 1 87 ? 7.287 1.991 -19.921 1.00 71.12 87 ALA A N 1
ATOM 716 C CA . ALA A 1 87 ? 8.668 1.538 -19.870 1.00 71.12 87 ALA A CA 1
ATOM 717 C C . ALA A 1 87 ? 9.551 2.370 -20.813 1.00 71.12 87 ALA A C 1
ATOM 719 O O . ALA A 1 87 ? 9.380 2.346 -22.037 1.00 71.12 87 ALA A O 1
ATOM 720 N N . GLU A 1 88 ? 10.549 3.057 -20.260 1.00 66.00 88 GLU A N 1
ATOM 721 C CA . GLU A 1 88 ? 11.722 3.437 -21.038 1.00 66.00 88 GLU A CA 1
ATOM 722 C C . GLU A 1 88 ? 12.531 2.160 -21.298 1.00 66.00 88 GLU A C 1
ATOM 724 O O . GLU A 1 88 ? 12.788 1.370 -20.386 1.00 66.00 88 GLU A O 1
ATOM 729 N N . LYS A 1 89 ? 12.879 1.894 -22.564 1.00 54.69 89 LYS A N 1
ATOM 730 C CA . LYS A 1 89 ? 13.582 0.660 -22.953 1.00 54.69 89 LYS A CA 1
ATOM 731 C C . LYS A 1 89 ? 14.822 0.442 -22.070 1.00 54.69 89 LYS A C 1
ATOM 733 O O . LYS A 1 89 ? 15.789 1.185 -22.193 1.00 54.69 89 LYS A O 1
ATOM 738 N N . GLY A 1 90 ? 14.809 -0.615 -21.252 1.00 57.62 90 GLY A N 1
ATOM 739 C CA . GLY A 1 90 ? 15.957 -1.061 -20.452 1.00 57.62 90 GLY A CA 1
ATOM 740 C C . GLY A 1 90 ? 16.111 -0.430 -19.061 1.00 57.62 90 GLY A C 1
ATOM 741 O O . GLY A 1 90 ? 17.186 -0.561 -18.483 1.00 57.62 90 GLY A O 1
ATOM 742 N N . ALA A 1 91 ? 15.090 0.253 -18.529 1.00 58.81 91 ALA A N 1
ATOM 743 C CA . ALA A 1 91 ? 15.185 0.950 -17.240 1.00 58.81 91 ALA A CA 1
ATOM 744 C C . ALA A 1 91 ? 14.897 0.076 -16.001 1.00 58.81 91 ALA A C 1
ATOM 746 O O . ALA A 1 91 ? 15.396 0.386 -14.919 1.00 58.81 91 ALA A O 1
ATOM 747 N N . GLU A 1 92 ? 14.134 -1.014 -16.130 1.00 66.31 92 GLU A N 1
ATOM 748 C CA . GLU A 1 92 ? 13.810 -1.865 -14.979 1.00 66.31 92 GLU A CA 1
ATOM 749 C C . GLU A 1 92 ? 14.962 -2.806 -14.642 1.00 66.31 92 GLU A C 1
ATOM 751 O O . GLU A 1 92 ? 15.295 -3.725 -15.390 1.00 66.31 92 GLU A O 1
ATOM 756 N N . LYS A 1 93 ? 15.598 -2.538 -13.500 1.00 78.00 93 LYS A N 1
ATOM 757 C CA . LYS A 1 93 ? 16.694 -3.351 -12.960 1.00 78.00 93 LYS A CA 1
ATOM 758 C C . LYS A 1 93 ? 16.197 -4.556 -12.164 1.00 78.00 93 LYS A C 1
ATOM 760 O O . LYS A 1 93 ? 16.991 -5.451 -11.884 1.00 78.00 93 LYS A O 1
ATOM 765 N N . ILE A 1 94 ? 14.920 -4.553 -11.790 1.00 89.38 94 ILE A N 1
ATOM 766 C CA . ILE A 1 94 ? 14.293 -5.566 -10.948 1.00 89.38 94 ILE A CA 1
ATOM 767 C C . ILE A 1 94 ? 13.223 -6.290 -11.741 1.00 89.38 94 ILE A C 1
ATOM 769 O O . ILE A 1 94 ? 12.419 -5.670 -12.429 1.00 89.38 94 ILE A O 1
ATOM 773 N N . ASP A 1 95 ? 13.246 -7.613 -11.632 1.00 91.50 95 ASP A N 1
ATOM 774 C CA . ASP A 1 95 ? 12.232 -8.481 -12.208 1.00 91.50 95 ASP A CA 1
ATOM 775 C C . ASP A 1 95 ? 11.046 -8.573 -11.240 1.00 91.50 95 ASP A C 1
ATOM 777 O O . ASP A 1 95 ? 11.194 -9.007 -10.095 1.00 91.50 95 ASP A O 1
ATOM 781 N N . HIS A 1 96 ? 9.884 -8.107 -11.689 1.00 94.25 96 HIS A N 1
ATOM 782 C CA . HIS A 1 96 ? 8.635 -8.127 -10.936 1.00 94.25 96 HIS A CA 1
ATOM 783 C C . HIS A 1 96 ? 7.660 -9.103 -11.599 1.00 94.25 96 HIS A C 1
ATOM 785 O O . HIS A 1 96 ? 7.345 -8.942 -12.782 1.00 94.25 96 HIS A O 1
ATOM 791 N N . ASP A 1 97 ? 7.088 -10.053 -10.851 1.00 96.06 97 ASP A N 1
ATOM 792 C CA . ASP A 1 97 ? 6.018 -10.895 -11.400 1.00 96.06 97 ASP A CA 1
ATOM 793 C C . ASP A 1 97 ? 4.675 -10.141 -11.415 1.00 96.06 97 ASP A C 1
ATOM 795 O O . ASP A 1 97 ? 3.809 -10.280 -10.546 1.00 96.06 97 ASP A O 1
ATOM 799 N N . LEU A 1 98 ? 4.478 -9.322 -12.452 1.00 95.06 98 LEU A N 1
ATOM 800 C CA . LEU A 1 98 ? 3.263 -8.516 -12.616 1.00 95.06 98 LEU A CA 1
ATOM 801 C C . LEU A 1 98 ? 2.003 -9.365 -12.828 1.00 95.06 98 LEU A C 1
ATOM 803 O O . LEU A 1 98 ? 0.902 -8.917 -12.507 1.00 95.06 98 LEU A O 1
ATOM 807 N N . LYS A 1 99 ? 2.136 -10.595 -13.345 1.00 96.44 99 LYS A N 1
ATOM 808 C CA . LYS A 1 99 ? 0.993 -11.509 -13.494 1.00 96.44 99 LYS A CA 1
ATOM 809 C C . LYS A 1 99 ? 0.549 -12.036 -12.138 1.00 96.44 99 LYS A C 1
ATOM 811 O O . LYS A 1 99 ? -0.654 -12.137 -11.888 1.00 96.44 99 LYS A O 1
ATOM 816 N N . ARG A 1 100 ? 1.502 -12.374 -11.266 1.00 96.19 100 ARG A N 1
ATOM 817 C CA . ARG A 1 100 ? 1.213 -12.739 -9.878 1.00 96.19 100 ARG A CA 1
ATOM 818 C C . ARG A 1 100 ? 0.553 -11.572 -9.151 1.00 96.19 100 ARG A C 1
ATOM 820 O O . ARG A 1 100 ? -0.502 -11.785 -8.560 1.00 96.19 100 ARG A O 1
ATOM 827 N N . LEU A 1 101 ? 1.086 -10.355 -9.293 1.00 97.00 101 LEU A N 1
ATOM 828 C CA . LEU A 1 101 ? 0.484 -9.146 -8.722 1.00 97.00 101 LEU A CA 1
ATOM 829 C C . LEU A 1 101 ? -0.959 -8.931 -9.192 1.00 97.00 101 LEU A C 1
ATOM 831 O O . LEU A 1 101 ? -1.849 -8.747 -8.367 1.00 97.00 101 LEU A O 1
ATOM 835 N N . GLU A 1 102 ? -1.221 -9.000 -10.499 1.00 96.56 102 GLU A N 1
ATOM 836 C CA . GLU A 1 102 ? -2.576 -8.845 -11.042 1.00 96.56 102 GLU A CA 1
ATOM 837 C C . GLU A 1 102 ? -3.551 -9.876 -10.452 1.00 96.56 102 GLU A C 1
ATOM 839 O O . GLU A 1 102 ? -4.699 -9.556 -10.142 1.00 96.56 102 GLU A O 1
ATOM 844 N N . ASN A 1 103 ? -3.106 -11.123 -10.289 1.00 96.75 103 ASN A N 1
ATOM 845 C CA . ASN A 1 103 ? -3.936 -12.173 -9.711 1.00 96.75 103 ASN A CA 1
ATOM 846 C C . ASN A 1 103 ? -4.170 -11.977 -8.213 1.00 96.75 103 ASN A C 1
ATOM 848 O O . ASN A 1 103 ? -5.297 -12.174 -7.761 1.00 96.75 103 ASN A O 1
ATOM 852 N N . TRP A 1 104 ? -3.148 -11.557 -7.469 1.00 97.12 104 TRP A N 1
ATOM 853 C CA . TRP A 1 104 ? -3.259 -11.242 -6.047 1.00 97.12 104 TRP A CA 1
ATOM 854 C C . TRP A 1 104 ? -4.243 -10.087 -5.809 1.00 97.12 104 TRP A C 1
ATOM 856 O O . TRP A 1 104 ? -5.154 -10.206 -4.998 1.00 97.12 104 TRP A O 1
ATOM 866 N N . LEU A 1 105 ? -4.181 -9.026 -6.623 1.00 96.56 105 LEU A N 1
ATOM 867 C CA . LEU A 1 105 ? -5.091 -7.873 -6.539 1.00 96.56 105 LEU A CA 1
ATOM 868 C C . LEU A 1 105 ? -6.578 -8.219 -6.742 1.00 96.56 105 LEU A C 1
ATOM 870 O O . LEU A 1 105 ? -7.441 -7.437 -6.346 1.00 96.56 105 LEU A O 1
ATOM 874 N N . LYS A 1 106 ? -6.905 -9.368 -7.353 1.00 96.19 106 LYS A N 1
ATOM 875 C CA . LYS A 1 106 ? -8.300 -9.831 -7.493 1.00 96.19 106 LYS A CA 1
ATOM 876 C C . LYS A 1 106 ? -8.882 -10.312 -6.164 1.00 96.19 106 LYS A C 1
ATOM 878 O O . LYS A 1 106 ? -10.096 -10.252 -6.0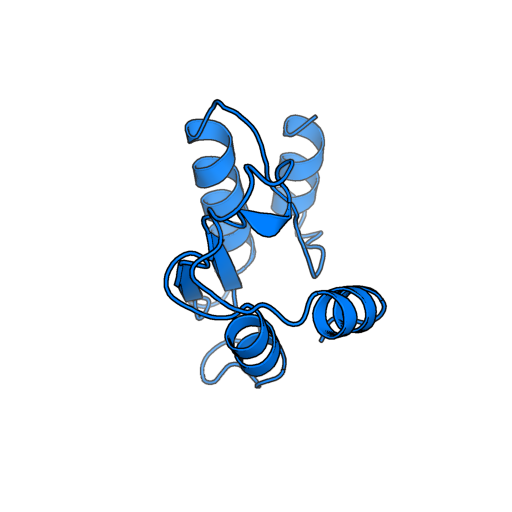01 1.00 96.19 106 LYS A O 1
ATOM 883 N N . ASN A 1 107 ? -8.041 -10.806 -5.255 1.00 94.44 107 ASN A N 1
ATOM 884 C CA . ASN A 1 107 ? -8.427 -11.300 -3.934 1.00 94.44 107 ASN A CA 1
ATOM 885 C C . ASN A 1 107 ? -7.291 -11.007 -2.935 1.00 94.44 107 ASN A C 1
ATOM 887 O O . ASN A 1 107 ? -6.565 -11.935 -2.576 1.00 94.44 107 ASN A O 1
ATOM 891 N N . PRO A 1 108 ? -7.094 -9.735 -2.541 1.00 91.81 108 PRO A N 1
ATOM 892 C CA . PRO A 1 108 ? -6.064 -9.381 -1.573 1.00 91.81 108 PRO A CA 1
ATOM 893 C C . PRO A 1 108 ? -6.394 -9.979 -0.199 1.00 91.81 108 PRO A C 1
ATOM 895 O O . PRO A 1 108 ? -7.576 -10.124 0.138 1.00 91.81 108 PRO A O 1
ATOM 898 N N . SER A 1 109 ? -5.344 -10.328 0.546 1.00 80.94 109 SER A N 1
ATOM 899 C CA . SER A 1 109 ? -5.418 -10.913 1.893 1.00 80.94 109 SER A CA 1
ATOM 900 C C . SER A 1 109 ? -6.069 -9.999 2.933 1.00 80.94 109 SER A C 1
ATOM 902 O O . SER A 1 109 ? -5.994 -8.755 2.785 1.00 80.94 109 SER A O 1
#

Foldseek 3Di:
DLVVVLVCLVVLNDDLDDDDDDPPVVSVVVSLVSNQCSQPVPHHAAEEEAEVLVDACVVVLVVQPDDDDPGNHHHYHYPDPVVVPDDDPPPRPDDYPVVVVVVCVVPPD

Sequence (109 aa):
MFVKVWKEIEDGKIDPVYCIYGEETYFIDETIQRIKNALSRQEEVEMTTFDLEETPVDFVMEEADTFPFLSERKLIVARNAAFLKPAEKGAEKIDHDLKRLENWLKNPS

Organism: NCBI:txid1204385

pLDDT: mean 91.47, std 8.56, range [54.69, 98.19]

Secondary structure (DSSP, 8-state):
-HHHHHHHHHTT---S------S-HHHHHHHHHHHHHHHTTSSPPEEEEEETTTS-HHHHHHHHTSPPSSSS-EEEEEE--GGGSPPPTT---S---HHHHHHHHTS--